Protein AF-A0A7W1QWI5-F1 (afdb_monomer_lite)

pLDDT: mean 89.17, std 11.93, range [35.56, 98.31]

Secondary structure (DSSP, 8-state):
----------EEEEE-PPTT---SEEEEEE-SS-EEEEEEEEEEEHHHHHHHH-S--SSEEESEEEEEEEEEEE-SS-EEE-EEEEEEEEEEEETTEEEEEEEEEEEEEEETTEEEEEEEEESSSEEEEEEEEE-SSEEEEEEEEEE-TT--HHHHHHHGGGS-B-TTS-EEEEEEEE--

Sequence (180 aa):
MQPLALFRGVLDVTLHSVRGASEPRGAIRLSQSEITLRNFALSLPAVALQSASGDPAIVTLFGEIAIEAEALRWDGSSGDGVLHAQWPSARIAAAGVTALLGTLTMTLVPRDARLAGTIANTGGDVRIAGNVAFTAESIELDATITPLASTPLPIARTLVLLGPIDSSGAVRLRWRHPQR

Structure (mmCIF, N/CA/C/O backbone):
data_AF-A0A7W1QWI5-F1
#
_entry.id   AF-A0A7W1QWI5-F1
#
loop_
_atom_site.group_PDB
_atom_site.id
_atom_site.type_symbol
_atom_site.label_atom_id
_atom_site.label_alt_id
_atom_site.label_comp_id
_atom_site.label_asym_id
_atom_site.label_entity_id
_atom_site.label_seq_id
_atom_site.pdbx_PDB_ins_code
_atom_site.Cartn_x
_atom_site.Cartn_y
_atom_site.Cartn_z
_atom_site.occupancy
_atom_site.B_iso_or_equiv
_atom_site.auth_seq_id
_atom_site.auth_comp_id
_atom_site.auth_asym_id
_atom_site.auth_atom_id
_atom_site.pdbx_PDB_model_num
ATOM 1 N N . MET A 1 1 ? 11.948 -27.936 27.829 1.00 35.56 1 MET A N 1
ATOM 2 C CA . MET A 1 1 ? 11.480 -26.690 28.471 1.00 35.56 1 MET A CA 1
ATOM 3 C C . MET A 1 1 ? 10.772 -25.860 27.418 1.00 35.56 1 MET A C 1
ATOM 5 O O . MET A 1 1 ? 11.434 -25.372 26.517 1.00 35.56 1 MET A O 1
ATOM 9 N N . GLN A 1 2 ? 9.443 -25.789 27.479 1.00 42.16 2 GLN A N 1
ATOM 10 C CA . GLN A 1 2 ? 8.623 -24.945 26.606 1.00 42.16 2 GLN A CA 1
ATOM 11 C C . GLN A 1 2 ? 8.429 -23.579 27.275 1.00 42.16 2 GLN A C 1
ATOM 13 O O . GLN A 1 2 ? 7.906 -23.551 28.390 1.00 42.16 2 GLN A O 1
ATOM 18 N N . PRO A 1 3 ? 8.796 -22.460 26.636 1.00 40.84 3 PRO A N 1
ATOM 19 C CA . PRO A 1 3 ? 8.308 -21.154 27.037 1.00 40.84 3 PRO A CA 1
ATOM 20 C C . PRO A 1 3 ? 7.244 -20.642 26.049 1.00 40.84 3 PRO A C 1
ATOM 22 O O . PRO A 1 3 ? 7.393 -20.798 24.843 1.00 40.84 3 PRO A O 1
ATOM 25 N N . LEU A 1 4 ? 6.221 -19.976 26.607 1.00 43.81 4 LEU A N 1
ATOM 26 C CA . LEU A 1 4 ? 5.233 -19.080 25.968 1.00 43.81 4 LEU A CA 1
ATOM 27 C C . LEU A 1 4 ? 3.869 -19.672 25.561 1.00 43.81 4 LEU A C 1
ATOM 29 O O . LEU A 1 4 ? 3.399 -19.526 24.441 1.00 43.81 4 LEU A O 1
ATOM 33 N N . ALA A 1 5 ? 3.145 -20.191 26.557 1.00 45.22 5 ALA A N 1
ATOM 34 C CA . ALA A 1 5 ? 1.676 -20.241 26.571 1.00 45.22 5 ALA A CA 1
ATOM 35 C C . ALA A 1 5 ? 1.049 -18.939 27.139 1.00 45.22 5 ALA A C 1
ATOM 37 O O . ALA A 1 5 ? 0.026 -18.974 27.820 1.00 45.22 5 ALA A O 1
ATOM 38 N N . LEU A 1 6 ? 1.677 -17.782 26.906 1.00 46.41 6 LEU A N 1
ATOM 39 C CA . LEU A 1 6 ? 1.292 -16.494 27.491 1.00 46.41 6 LEU A CA 1
ATOM 40 C C . LEU A 1 6 ? 1.071 -15.476 26.372 1.00 46.41 6 LEU A C 1
ATOM 42 O O . LEU A 1 6 ? 1.999 -14.771 26.019 1.00 46.41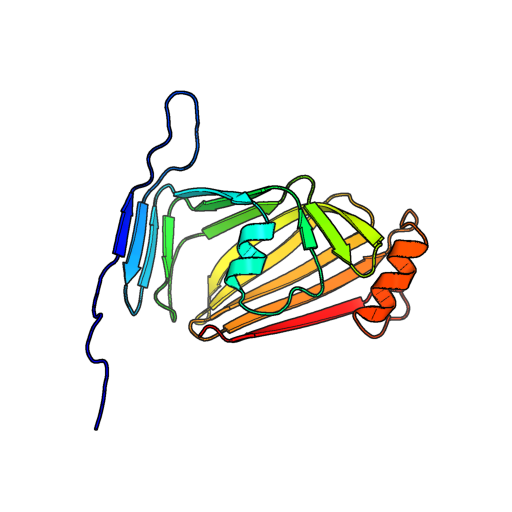 6 LEU A O 1
ATOM 46 N N . PHE A 1 7 ? -0.125 -15.503 25.775 1.00 49.72 7 PHE A N 1
ATOM 47 C CA . PHE A 1 7 ? -0.900 -14.383 25.202 1.00 49.72 7 PHE A CA 1
ATOM 48 C C . PHE A 1 7 ? -2.010 -14.958 24.300 1.00 49.72 7 PH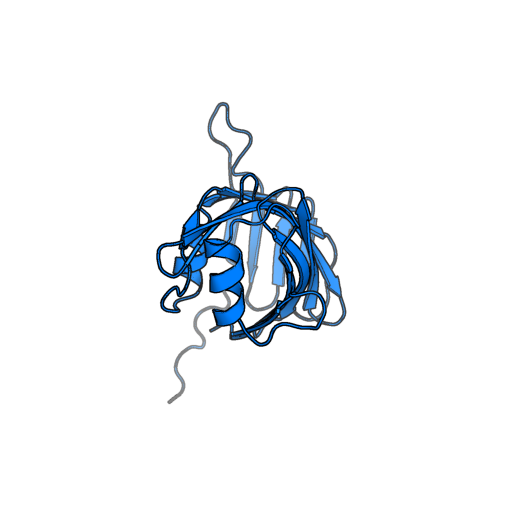E A C 1
ATOM 50 O O . PHE A 1 7 ? -2.020 -14.773 23.088 1.00 49.72 7 PHE A O 1
ATOM 57 N N . ARG A 1 8 ? -3.002 -15.638 24.900 1.00 63.56 8 ARG A N 1
ATOM 58 C CA . ARG A 1 8 ? -4.345 -15.802 24.294 1.00 63.56 8 ARG A CA 1
ATOM 59 C C . ARG A 1 8 ? -5.151 -14.503 24.454 1.00 63.56 8 ARG A C 1
ATOM 61 O O . ARG A 1 8 ? -6.274 -14.513 24.944 1.00 63.56 8 ARG A O 1
ATOM 68 N N . GLY A 1 9 ? -4.507 -13.372 24.182 1.00 70.81 9 GLY A N 1
ATOM 69 C CA . GLY A 1 9 ? -5.072 -12.047 24.391 1.00 70.81 9 GLY A CA 1
ATOM 70 C C . GLY A 1 9 ? -5.946 -11.643 23.214 1.00 70.81 9 GLY A C 1
ATOM 71 O O . GLY A 1 9 ? -5.645 -11.971 22.068 1.00 70.81 9 GLY A O 1
ATOM 72 N N . VAL A 1 10 ? -7.020 -10.923 23.514 1.00 84.00 10 VAL A N 1
ATOM 73 C CA . VAL A 1 10 ? -7.723 -10.104 22.530 1.00 84.00 10 VAL A CA 1
ATOM 74 C C . VAL A 1 10 ? -7.260 -8.672 22.759 1.00 84.00 10 VAL A C 1
ATOM 76 O O . VAL A 1 10 ? -7.342 -8.174 23.882 1.00 84.00 10 VAL A O 1
ATOM 79 N N . LEU A 1 11 ? -6.744 -8.031 21.716 1.00 89.06 11 LEU A N 1
ATOM 80 C CA . LEU A 1 11 ? -6.473 -6.604 21.698 1.00 89.06 11 LEU A CA 1
ATOM 81 C C . LEU A 1 11 ? -7.662 -5.907 21.038 1.00 89.06 11 LEU A C 1
ATOM 83 O O . LEU A 1 11 ? -7.841 -6.002 19.826 1.00 89.06 11 LEU A O 1
ATOM 87 N N . ASP A 1 12 ? -8.445 -5.201 21.844 1.00 92.38 12 ASP A N 1
ATOM 88 C CA . ASP A 1 12 ? -9.522 -4.333 21.379 1.00 92.38 12 ASP A CA 1
ATOM 89 C C . ASP A 1 12 ? -9.055 -2.873 21.452 1.00 92.38 12 ASP A C 1
ATOM 91 O O . ASP A 1 12 ? -8.764 -2.351 22.529 1.00 92.38 12 ASP A O 1
ATOM 95 N N . VAL A 1 13 ? -8.980 -2.203 20.302 1.00 92.81 13 VAL A N 1
ATOM 96 C CA . VAL A 1 13 ? -8.614 -0.786 20.181 1.00 92.81 13 VAL A CA 1
ATOM 97 C C . VAL A 1 13 ? -9.773 -0.037 19.550 1.00 92.81 13 VAL A C 1
ATOM 99 O O . VAL A 1 13 ? -10.240 -0.392 18.472 1.00 92.81 13 VAL A O 1
ATOM 102 N N . THR A 1 14 ? -10.220 1.034 20.200 1.00 93.56 14 THR A N 1
ATOM 103 C CA . THR A 1 14 ? -11.159 1.987 19.598 1.00 93.56 14 THR A CA 1
ATOM 104 C C . THR A 1 14 ? -10.430 3.293 19.333 1.00 93.56 14 THR A C 1
ATOM 106 O O . THR A 1 14 ? -9.800 3.859 20.225 1.00 93.56 14 THR A O 1
ATOM 109 N N . LEU A 1 15 ? -10.496 3.750 18.089 1.00 92.06 15 LEU A N 1
ATOM 110 C CA . LEU A 1 15 ? -9.898 4.986 17.621 1.00 92.06 15 LEU A CA 1
ATOM 111 C C . LEU A 1 15 ? -10.976 6.065 17.587 1.00 92.06 15 LEU A C 1
ATOM 113 O O . LEU A 1 15 ? -12.041 5.893 16.986 1.00 92.06 15 LEU A O 1
ATOM 117 N N . HIS A 1 16 ? -10.677 7.189 18.224 1.00 90.25 16 HIS A N 1
ATOM 118 C CA . HIS A 1 16 ? -11.529 8.367 18.230 1.00 90.25 16 HIS A CA 1
ATOM 119 C C . HIS A 1 16 ? -10.790 9.513 17.561 1.00 90.25 16 HIS A C 1
ATOM 121 O O . HIS A 1 16 ? -9.626 9.772 17.880 1.00 90.25 16 HIS A O 1
ATOM 127 N N . SER A 1 17 ? -11.477 10.215 16.664 1.00 88.19 17 SER A N 1
ATOM 128 C CA . SER A 1 17 ? -10.897 11.390 16.043 1.00 88.19 17 SER A CA 1
ATOM 129 C C . SER A 1 17 ? -10.860 12.542 17.042 1.00 88.19 17 SER A C 1
ATOM 131 O O . SER A 1 17 ? -11.726 12.696 17.911 1.00 88.19 17 SER A O 1
ATOM 133 N N . VAL A 1 18 ? -9.825 13.368 16.930 1.00 87.00 18 VAL A N 1
ATOM 134 C CA . VAL A 1 18 ? -9.754 14.625 17.674 1.00 87.00 18 VAL A CA 1
ATOM 135 C C . VAL A 1 18 ? -10.686 15.658 17.041 1.00 87.00 18 VAL A C 1
ATOM 137 O O . VAL A 1 18 ? -11.057 15.558 15.870 1.00 87.00 18 VAL A O 1
ATOM 140 N N . ARG A 1 19 ? -11.093 16.671 17.813 1.00 81.44 19 ARG A N 1
ATOM 141 C CA . ARG A 1 19 ? -12.058 17.682 17.359 1.00 81.44 19 ARG A CA 1
ATOM 142 C C . ARG A 1 19 ? -11.601 18.338 16.049 1.00 81.44 19 ARG A C 1
ATOM 144 O O . ARG A 1 19 ? -10.542 18.952 16.007 1.00 81.44 19 ARG A O 1
ATOM 151 N N . GLY A 1 20 ? -12.437 18.244 15.014 1.00 79.50 20 GLY A N 1
ATOM 152 C CA . GLY A 1 20 ? -12.165 18.808 13.687 1.00 79.50 20 GLY A CA 1
ATOM 153 C C . GLY A 1 20 ? -11.462 17.858 12.711 1.00 79.50 20 GLY A C 1
ATOM 154 O O . GLY A 1 20 ? -11.319 18.217 11.548 1.00 79.50 20 GLY A O 1
ATOM 155 N N . ALA A 1 21 ? -11.075 16.654 13.145 1.00 84.50 21 ALA A N 1
ATOM 156 C CA . ALA A 1 21 ? -10.534 15.611 12.281 1.00 84.50 21 ALA A CA 1
ATOM 157 C C . ALA A 1 21 ? -11.569 14.502 12.024 1.00 84.50 21 ALA A C 1
ATOM 159 O O . ALA A 1 21 ? -12.367 14.153 12.899 1.00 84.50 21 ALA A O 1
ATOM 160 N N . SER A 1 22 ? -11.537 13.925 10.822 1.00 83.62 22 SER A N 1
ATOM 161 C CA . SER A 1 22 ? -12.297 12.720 10.453 1.00 83.62 22 SER A CA 1
ATOM 162 C C . SER A 1 22 ? -11.550 11.422 10.781 1.00 83.62 22 SER A C 1
ATOM 164 O O . SER A 1 22 ? -12.147 10.346 10.749 1.00 83.62 22 SER A O 1
ATOM 166 N N . GLU A 1 23 ? -10.259 11.511 11.100 1.00 88.38 23 GLU A N 1
ATOM 167 C CA . GLU A 1 23 ? -9.355 10.389 11.358 1.00 88.38 23 GLU A CA 1
ATOM 168 C C . GLU A 1 23 ? -8.424 10.682 12.548 1.00 88.38 23 GLU A C 1
ATOM 170 O O . GLU A 1 23 ? -8.178 11.853 12.856 1.00 88.38 23 GLU A O 1
ATOM 175 N N . PRO A 1 24 ? -7.895 9.640 13.215 1.00 93.00 24 PRO A N 1
ATOM 176 C CA . PRO A 1 24 ? -8.248 8.226 13.042 1.00 93.00 24 PRO A CA 1
ATOM 177 C C . PRO A 1 24 ? -9.635 7.905 13.626 1.00 93.00 24 PRO A C 1
ATOM 179 O O . PRO A 1 24 ? -10.086 8.568 14.558 1.00 93.00 24 PRO A O 1
ATOM 182 N N . ARG A 1 25 ? -10.324 6.892 13.093 1.00 95.69 25 ARG A N 1
ATOM 183 C CA . ARG A 1 25 ? -11.632 6.437 13.605 1.00 95.69 25 ARG A CA 1
ATOM 184 C C . ARG A 1 25 ? -11.814 4.925 13.478 1.00 95.69 25 ARG A C 1
ATOM 186 O O . ARG A 1 25 ? -11.155 4.281 12.665 1.00 95.69 25 ARG A O 1
ATOM 193 N N . GLY A 1 26 ? -12.742 4.385 14.265 1.00 95.62 26 GLY A N 1
ATOM 194 C CA . GLY A 1 26 ? -13.229 3.009 14.145 1.00 95.62 26 GLY A CA 1
ATOM 195 C C . GLY A 1 26 ? -12.754 2.084 15.255 1.00 95.62 26 GLY A C 1
ATOM 196 O O . GLY A 1 26 ? -12.200 2.523 16.259 1.00 95.62 26 GLY A O 1
ATOM 197 N N . ALA A 1 27 ? -12.995 0.789 15.083 1.00 95.25 27 ALA A N 1
ATOM 198 C CA . ALA A 1 27 ? -12.597 -0.241 16.033 1.00 95.25 27 ALA A CA 1
ATOM 199 C C . ALA A 1 27 ? -11.753 -1.317 15.350 1.00 95.25 27 ALA A C 1
ATOM 201 O O . ALA A 1 27 ? -12.091 -1.788 14.263 1.00 95.25 27 ALA A O 1
ATOM 202 N N . ILE A 1 28 ? -10.685 -1.721 16.032 1.00 95.19 28 ILE A N 1
ATOM 203 C CA . ILE A 1 28 ? -9.820 -2.839 15.679 1.00 95.19 28 ILE A CA 1
ATOM 204 C C . ILE A 1 28 ? -9.950 -3.879 16.787 1.00 95.19 28 ILE A C 1
ATOM 206 O O . ILE A 1 28 ? -9.794 -3.556 17.963 1.00 95.19 28 ILE A O 1
ATOM 210 N N . ARG A 1 29 ? -10.180 -5.132 16.409 1.00 94.50 29 ARG A N 1
ATOM 211 C CA . ARG A 1 29 ? -10.051 -6.282 17.299 1.00 94.50 29 ARG A CA 1
ATOM 212 C C . ARG A 1 29 ? -9.060 -7.259 16.698 1.00 94.50 29 ARG A C 1
ATOM 214 O O . ARG A 1 29 ? -9.302 -7.782 15.613 1.00 94.50 29 ARG A O 1
ATOM 221 N N . LEU A 1 30 ? -7.961 -7.500 17.402 1.00 90.38 30 LEU A N 1
ATOM 222 C CA . LEU A 1 30 ? -6.963 -8.502 17.043 1.00 90.38 30 LEU A CA 1
ATOM 223 C C . LEU A 1 30 ? -7.009 -9.626 18.072 1.00 90.38 30 LEU A C 1
ATOM 225 O O . LEU A 1 30 ? -6.944 -9.392 19.277 1.00 90.38 30 LEU A O 1
ATOM 229 N N . SER A 1 31 ? -7.110 -10.855 17.597 1.00 88.56 31 SER A N 1
ATOM 230 C CA . SER A 1 31 ? -6.951 -12.061 18.404 1.00 88.56 31 SER A CA 1
ATOM 231 C C . SER A 1 31 ? -5.917 -12.976 17.753 1.00 88.56 31 SER A C 1
ATOM 233 O O . SER A 1 31 ? -5.403 -12.669 16.681 1.00 88.56 31 SER A O 1
ATOM 235 N N . GLN A 1 32 ? -5.619 -14.117 18.377 1.00 83.06 32 GLN A N 1
ATOM 236 C CA . GLN A 1 32 ? -4.674 -15.090 17.812 1.00 83.06 32 GLN A CA 1
ATOM 237 C C . GLN A 1 32 ? -5.083 -15.619 16.431 1.00 83.06 32 GLN A C 1
ATOM 239 O O . GLN A 1 32 ? -4.228 -16.083 15.687 1.00 83.06 32 GLN A O 1
ATOM 244 N N . SER A 1 33 ? -6.377 -15.595 16.114 1.00 85.06 33 SER A N 1
ATOM 245 C CA . SER A 1 33 ? -6.917 -16.241 14.920 1.00 85.06 33 SER A CA 1
ATOM 246 C C . SER A 1 33 ? -7.896 -15.369 14.154 1.00 85.06 33 SER A C 1
ATOM 248 O O . SER A 1 33 ? -8.528 -15.876 13.249 1.00 85.06 33 SER A O 1
ATOM 250 N N . GLU A 1 34 ? -8.117 -14.114 14.539 1.00 91.00 34 GLU A N 1
ATOM 251 C CA . GLU A 1 34 ? -9.092 -13.256 13.863 1.00 91.00 34 GLU A CA 1
ATOM 252 C C . GLU A 1 34 ? -8.696 -11.789 13.972 1.00 91.00 34 GLU A C 1
ATOM 254 O O . GLU A 1 34 ? -8.362 -11.297 15.056 1.00 91.00 34 GLU A O 1
ATOM 259 N N . ILE A 1 35 ? -8.794 -11.104 12.837 1.00 92.75 35 ILE A N 1
ATOM 260 C CA . ILE A 1 35 ? -8.708 -9.660 12.689 1.00 92.75 35 ILE A CA 1
ATOM 261 C C . ILE A 1 35 ? -10.106 -9.163 12.340 1.00 92.75 35 ILE A C 1
ATOM 263 O O . ILE A 1 35 ? -10.708 -9.615 11.366 1.00 92.75 35 ILE A O 1
ATOM 267 N N . THR A 1 36 ? -10.618 -8.214 13.120 1.00 96.50 36 THR A N 1
ATOM 268 C CA . THR A 1 36 ? -11.859 -7.506 12.804 1.00 96.50 36 THR A CA 1
ATOM 269 C C . THR A 1 36 ? -11.631 -6.001 12.776 1.00 96.50 36 THR A C 1
ATOM 271 O O . THR A 1 36 ? -11.100 -5.436 13.731 1.00 96.50 36 THR A O 1
ATOM 274 N N . LEU A 1 37 ? -12.092 -5.348 11.711 1.00 97.44 37 LEU A N 1
ATOM 275 C CA . LEU A 1 37 ? -12.142 -3.896 11.563 1.00 97.44 37 LEU A CA 1
ATOM 276 C C . LEU A 1 37 ? -13.597 -3.458 11.406 1.00 97.44 37 LEU A C 1
ATOM 278 O O . LEU A 1 37 ? -14.368 -4.098 10.691 1.00 97.44 37 LEU A O 1
ATOM 282 N N . ARG A 1 38 ? -13.977 -2.364 12.068 1.00 97.44 38 ARG A N 1
ATOM 283 C CA . ARG A 1 38 ? -15.309 -1.755 11.939 1.00 97.44 38 ARG A CA 1
ATOM 284 C C . ARG A 1 38 ? -15.209 -0.242 11.864 1.00 97.44 38 ARG A C 1
ATOM 286 O O . ARG A 1 38 ? -14.630 0.368 12.763 1.00 97.44 38 ARG A O 1
ATOM 293 N N . ASN A 1 39 ? -15.818 0.345 10.835 1.00 96.69 39 ASN A N 1
ATOM 294 C CA . ASN A 1 39 ? -15.796 1.778 10.532 1.00 96.69 39 ASN A CA 1
ATOM 295 C C . ASN A 1 39 ? -14.387 2.372 10.667 1.00 96.69 39 ASN A C 1
ATOM 297 O O . ASN A 1 39 ? -14.201 3.449 11.237 1.00 96.69 39 ASN A O 1
ATOM 301 N N . PHE A 1 40 ? -13.398 1.605 10.218 1.00 96.88 40 PHE A N 1
ATOM 302 C CA . PHE A 1 40 ? -11.988 1.874 10.403 1.00 96.88 40 PHE A CA 1
ATOM 303 C C . PHE A 1 40 ? -11.498 2.837 9.330 1.00 96.88 40 PHE A C 1
ATOM 305 O O . PHE A 1 40 ? -11.716 2.601 8.144 1.00 96.88 40 PHE A O 1
ATOM 312 N N . ALA A 1 41 ? -10.823 3.899 9.755 1.00 97.00 41 ALA A N 1
ATOM 313 C CA . ALA A 1 41 ? -10.055 4.761 8.873 1.00 97.00 41 ALA A CA 1
ATOM 314 C C . ALA A 1 41 ? -8.848 5.325 9.618 1.00 97.00 41 ALA A C 1
ATOM 316 O O . ALA A 1 41 ? -8.974 5.850 10.733 1.00 97.00 41 ALA A O 1
ATOM 317 N N . LEU A 1 42 ? -7.682 5.191 9.002 1.00 95.19 42 LEU A N 1
ATOM 318 C CA . LEU A 1 42 ? -6.403 5.561 9.582 1.00 95.19 42 LEU A CA 1
ATOM 319 C C . LEU A 1 42 ? -5.448 6.020 8.480 1.00 95.19 42 LEU A C 1
ATOM 321 O O . LEU A 1 42 ? -5.200 5.282 7.530 1.00 95.19 42 LEU A O 1
ATOM 325 N N . SER A 1 43 ? -4.856 7.194 8.671 1.00 95.69 43 SER A N 1
ATOM 326 C CA . SER A 1 43 ? -3.738 7.681 7.866 1.00 95.69 43 SER A CA 1
ATOM 327 C C . SER A 1 43 ? -2.426 7.520 8.629 1.00 95.69 43 SER A C 1
ATOM 329 O O . SER A 1 43 ? -2.346 7.852 9.814 1.00 95.69 43 SER A O 1
ATOM 331 N N . LEU A 1 44 ? -1.414 6.973 7.957 1.00 94.31 44 LEU A N 1
ATOM 332 C CA . LEU A 1 44 ? -0.092 6.716 8.525 1.00 94.31 44 LEU A CA 1
ATOM 333 C C . LEU A 1 44 ? 1.013 7.227 7.599 1.00 94.31 44 LEU A C 1
ATOM 335 O O . LEU A 1 44 ? 0.929 7.000 6.386 1.00 94.31 44 LEU A O 1
ATOM 339 N N . PRO A 1 45 ? 2.122 7.753 8.147 1.00 94.56 45 PRO A N 1
ATOM 340 C CA . PRO A 1 45 ? 3.298 8.043 7.345 1.00 94.56 45 PRO A CA 1
ATOM 341 C C . PRO A 1 45 ? 3.795 6.766 6.667 1.00 94.56 45 PRO A C 1
ATOM 343 O O . PRO A 1 45 ? 4.011 5.750 7.328 1.00 94.56 45 PRO A O 1
ATOM 346 N N . ALA A 1 46 ? 4.044 6.806 5.360 1.00 92.75 46 ALA A N 1
ATOM 347 C CA . ALA A 1 46 ? 4.487 5.636 4.599 1.00 92.75 46 ALA A CA 1
ATOM 348 C C . ALA A 1 46 ? 5.808 5.054 5.140 1.00 92.75 46 ALA A C 1
ATOM 350 O O . ALA A 1 46 ? 6.026 3.843 5.119 1.00 92.75 46 ALA A O 1
ATOM 351 N N . VAL A 1 47 ? 6.664 5.913 5.701 1.00 90.38 47 VAL A N 1
ATOM 352 C CA . VAL A 1 47 ? 7.901 5.515 6.386 1.00 90.38 47 VAL A CA 1
ATOM 353 C C . VAL A 1 47 ? 7.644 4.617 7.605 1.00 90.38 47 VAL A C 1
ATOM 355 O O . VAL A 1 47 ? 8.466 3.759 7.915 1.00 90.38 47 VAL A O 1
ATOM 358 N N . ALA A 1 48 ? 6.487 4.735 8.267 1.00 87.62 48 ALA A N 1
ATOM 359 C CA . ALA A 1 48 ? 6.135 3.886 9.404 1.00 87.62 48 ALA A CA 1
ATOM 360 C C . ALA A 1 48 ? 5.958 2.413 8.992 1.00 87.62 48 ALA A C 1
ATOM 362 O O . ALA A 1 48 ? 6.324 1.521 9.757 1.00 87.62 48 ALA A O 1
ATOM 363 N N . LEU A 1 49 ? 5.479 2.147 7.767 1.00 81.81 49 LEU A N 1
ATOM 364 C CA . LEU A 1 49 ? 5.390 0.780 7.237 1.00 81.81 49 LEU A CA 1
ATOM 365 C C . LEU A 1 49 ? 6.768 0.161 6.996 1.00 81.81 49 LEU A C 1
ATOM 367 O O . LEU A 1 49 ? 6.934 -1.045 7.153 1.00 81.81 49 LEU A O 1
ATOM 371 N N . GLN A 1 50 ? 7.768 0.977 6.650 1.00 79.00 50 GLN A N 1
ATOM 372 C CA . GLN A 1 50 ? 9.137 0.489 6.484 1.00 79.00 50 GLN A CA 1
ATOM 373 C C . GLN A 1 50 ? 9.704 0.011 7.815 1.00 79.00 50 GLN A C 1
ATOM 375 O O . GLN A 1 50 ? 10.210 -1.104 7.902 1.00 79.00 50 GLN A O 1
ATOM 380 N N . SER A 1 51 ? 9.542 0.817 8.865 1.00 74.88 51 SER A N 1
ATOM 381 C CA . SER A 1 51 ? 9.972 0.460 10.218 1.00 74.88 51 SER A CA 1
ATOM 382 C C . SER A 1 51 ? 9.284 -0.807 10.729 1.00 74.88 51 SER A C 1
ATOM 384 O O . SER A 1 51 ? 9.908 -1.597 11.431 1.00 74.88 51 SER A O 1
ATOM 386 N N . ALA A 1 52 ? 8.020 -1.027 10.352 1.00 73.38 52 ALA A N 1
ATOM 387 C CA . ALA A 1 52 ? 7.272 -2.224 10.731 1.00 73.38 52 ALA A CA 1
ATOM 388 C C . ALA A 1 52 ? 7.782 -3.510 10.053 1.00 73.38 52 ALA A C 1
ATOM 390 O O . ALA A 1 52 ? 7.575 -4.592 10.595 1.00 73.38 52 ALA A O 1
ATOM 391 N N . SER A 1 53 ? 8.456 -3.413 8.898 1.00 70.62 53 SER A N 1
ATOM 392 C CA . SER A 1 53 ? 8.999 -4.590 8.199 1.00 70.62 53 SER A CA 1
ATOM 393 C C . SER A 1 53 ? 10.227 -5.194 8.889 1.00 70.62 53 SER A C 1
ATOM 395 O O . SER A 1 53 ? 10.483 -6.381 8.752 1.00 70.62 53 SER A O 1
ATOM 397 N N . GLY A 1 54 ? 10.980 -4.410 9.668 1.00 66.50 54 GLY A N 1
ATOM 398 C CA . GLY A 1 54 ? 12.185 -4.888 10.357 1.00 66.50 54 GLY A CA 1
ATOM 399 C C . GLY A 1 54 ? 13.392 -5.169 9.448 1.00 66.50 54 GLY A C 1
ATOM 400 O O . GLY A 1 54 ? 14.471 -5.458 9.967 1.00 66.50 54 GLY A O 1
ATOM 401 N N . ASP A 1 55 ? 13.247 -5.035 8.128 1.00 67.25 55 ASP A N 1
ATOM 402 C CA . ASP A 1 55 ? 14.329 -5.173 7.153 1.00 67.25 55 ASP A CA 1
ATOM 403 C C . ASP A 1 55 ? 15.025 -3.822 6.886 1.00 67.25 55 ASP A C 1
ATOM 405 O O . ASP A 1 55 ? 14.377 -2.769 6.887 1.00 67.25 55 ASP A O 1
ATOM 409 N N . PRO A 1 56 ? 16.348 -3.807 6.616 1.00 63.94 56 PRO A N 1
ATOM 410 C CA . PRO A 1 56 ? 17.035 -2.598 6.179 1.00 63.94 56 PRO A CA 1
ATOM 411 C C . PRO A 1 56 ? 16.421 -2.103 4.864 1.00 63.94 56 PRO A C 1
ATOM 413 O O . PRO A 1 56 ? 16.461 -2.777 3.833 1.00 63.94 56 PRO A O 1
ATOM 416 N N . ALA A 1 57 ? 15.830 -0.911 4.911 1.00 66.19 57 ALA A N 1
ATOM 417 C CA . ALA A 1 57 ? 15.031 -0.389 3.816 1.00 66.19 57 ALA A CA 1
ATOM 418 C C . ALA A 1 57 ? 15.915 -0.041 2.599 1.00 66.19 57 ALA A C 1
ATOM 420 O O . ALA A 1 57 ? 16.697 0.907 2.626 1.00 66.19 57 ALA A O 1
ATOM 421 N N . ILE A 1 58 ? 15.771 -0.810 1.512 1.00 75.50 58 ILE A N 1
ATOM 422 C CA . ILE A 1 58 ? 16.445 -0.572 0.214 1.00 75.50 58 ILE A CA 1
ATOM 423 C C . ILE A 1 58 ? 15.895 0.690 -0.475 1.00 75.50 58 ILE A C 1
ATOM 425 O O . ILE A 1 58 ? 16.554 1.321 -1.303 1.00 75.50 58 ILE A O 1
ATOM 429 N N . VAL A 1 59 ? 14.671 1.065 -0.114 1.00 83.94 59 VAL A N 1
ATOM 430 C CA . VAL A 1 59 ? 13.964 2.250 -0.596 1.00 83.94 59 VAL A CA 1
ATOM 431 C C . VAL A 1 59 ? 13.507 3.074 0.601 1.00 83.94 59 VAL A C 1
ATOM 433 O O . VAL A 1 59 ? 13.367 2.530 1.688 1.00 83.94 59 VAL A O 1
ATOM 436 N N . THR A 1 60 ? 13.218 4.358 0.423 1.00 89.56 60 THR A N 1
ATOM 437 C CA . THR A 1 60 ? 12.524 5.199 1.412 1.00 89.56 60 THR A CA 1
ATOM 438 C C . THR A 1 60 ? 11.140 5.553 0.880 1.00 89.56 60 THR A C 1
ATOM 440 O O . THR A 1 60 ? 11.036 6.052 -0.240 1.00 89.56 60 THR A O 1
ATOM 443 N N . LEU A 1 61 ? 10.083 5.293 1.657 1.00 92.12 61 LEU A N 1
ATOM 444 C CA . LEU A 1 61 ? 8.705 5.662 1.313 1.00 92.12 61 LEU A CA 1
ATOM 445 C C . LEU A 1 61 ? 8.374 7.046 1.896 1.00 92.12 61 LEU A C 1
ATOM 447 O O . LEU A 1 61 ? 8.653 7.307 3.064 1.00 92.12 61 LEU A O 1
ATOM 451 N N . PHE A 1 62 ? 7.732 7.915 1.111 1.00 94.44 62 PHE A N 1
ATOM 452 C CA . PHE A 1 62 ? 7.326 9.260 1.542 1.00 94.44 62 PHE A CA 1
ATOM 453 C C . PHE A 1 62 ? 5.834 9.539 1.343 1.00 94.44 62 PHE A C 1
ATOM 455 O O . PHE A 1 62 ? 5.231 9.127 0.356 1.00 94.44 62 PHE A O 1
ATOM 462 N N . GLY A 1 63 ? 5.266 10.373 2.211 1.00 94.81 63 GLY A N 1
ATOM 463 C CA . GLY A 1 63 ? 3.850 10.744 2.181 1.00 94.81 63 GLY A CA 1
ATOM 464 C C . GLY A 1 63 ? 3.029 9.915 3.161 1.00 94.81 63 GLY A C 1
ATOM 465 O O . GLY A 1 63 ? 3.593 9.248 4.024 1.00 94.81 63 GLY A O 1
ATOM 466 N N . GLU A 1 64 ? 1.711 9.968 3.010 1.00 96.50 64 GLU A N 1
ATOM 467 C CA . GLU A 1 64 ? 0.748 9.356 3.926 1.00 96.50 64 GLU A CA 1
ATOM 468 C C . GLU A 1 64 ? -0.052 8.275 3.202 1.00 96.50 64 GLU A C 1
ATOM 470 O O . GLU A 1 64 ? -0.456 8.461 2.054 1.00 96.50 64 GLU A O 1
ATOM 475 N N . ILE A 1 65 ? -0.286 7.154 3.876 1.00 96.56 65 ILE A N 1
ATOM 476 C CA . ILE A 1 65 ? -1.113 6.052 3.396 1.00 96.56 65 ILE A CA 1
ATOM 477 C C . ILE A 1 65 ? -2.398 6.065 4.211 1.00 96.56 65 ILE A C 1
ATOM 479 O O . ILE A 1 65 ? -2.362 5.840 5.419 1.00 96.56 65 ILE A O 1
ATOM 483 N N . ALA A 1 66 ? -3.515 6.313 3.538 1.00 97.12 66 ALA A N 1
ATOM 484 C CA . ALA A 1 66 ? -4.850 6.179 4.094 1.00 97.12 66 ALA A CA 1
ATOM 485 C C . ALA A 1 66 ? -5.313 4.728 3.948 1.00 97.12 66 ALA A C 1
ATOM 487 O O . ALA A 1 66 ? -5.201 4.140 2.871 1.00 97.12 66 ALA A O 1
ATOM 488 N N . ILE A 1 67 ? -5.825 4.148 5.026 1.00 96.81 67 ILE A N 1
ATOM 489 C CA . ILE A 1 67 ? -6.351 2.785 5.080 1.00 96.81 67 ILE A CA 1
ATOM 490 C C . ILE A 1 67 ? -7.767 2.862 5.632 1.00 96.81 67 ILE A C 1
ATOM 492 O O . ILE A 1 67 ? -7.972 3.425 6.704 1.00 96.81 67 ILE A O 1
ATOM 496 N N . GLU A 1 68 ? -8.727 2.266 4.932 1.00 97.75 68 GLU A N 1
ATOM 497 C CA . GLU A 1 68 ? -10.139 2.294 5.300 1.00 97.75 68 GLU A CA 1
ATOM 498 C C . GLU A 1 68 ? -10.798 0.916 5.162 1.00 97.75 68 GLU A C 1
ATOM 500 O O . GLU A 1 68 ? -10.534 0.169 4.219 1.00 97.75 68 GLU A O 1
ATOM 505 N N . ALA A 1 69 ? -11.690 0.590 6.095 1.00 97.94 69 ALA A N 1
ATOM 506 C CA . ALA A 1 69 ? -12.570 -0.574 6.030 1.00 97.94 69 ALA A CA 1
ATOM 507 C C . ALA A 1 69 ? -13.886 -0.287 6.766 1.00 97.94 69 ALA A C 1
ATOM 509 O O . ALA A 1 69 ? -13.884 0.022 7.959 1.00 97.94 69 ALA A O 1
ATOM 510 N N . GLU A 1 70 ? -15.023 -0.432 6.083 1.00 97.38 70 GLU A N 1
ATOM 511 C CA . GLU A 1 70 ? -16.345 -0.312 6.715 1.00 97.38 70 GLU A CA 1
ATOM 512 C C . GLU A 1 70 ? -16.596 -1.485 7.672 1.00 97.38 70 GLU A C 1
ATOM 514 O O . GLU A 1 70 ? -16.863 -1.304 8.860 1.00 97.38 70 GLU A O 1
ATOM 519 N N . ALA A 1 71 ? -16.423 -2.699 7.163 1.00 97.00 71 ALA A N 1
ATOM 520 C CA . ALA A 1 71 ? -16.384 -3.922 7.936 1.00 97.00 71 ALA A CA 1
ATOM 521 C C . ALA A 1 71 ? -15.391 -4.869 7.265 1.00 97.00 71 ALA A C 1
ATOM 523 O O . ALA A 1 71 ? -15.434 -5.058 6.050 1.00 97.00 71 ALA A O 1
ATOM 524 N N . LEU A 1 72 ? -14.489 -5.442 8.055 1.00 97.81 72 LEU A N 1
ATOM 525 C CA . LEU A 1 72 ? -13.607 -6.522 7.633 1.00 97.81 72 LEU A CA 1
ATOM 526 C C . LEU A 1 72 ? -13.529 -7.530 8.767 1.00 97.81 72 LEU A C 1
ATOM 528 O O . LEU A 1 72 ? -13.262 -7.148 9.905 1.00 97.81 72 LEU A O 1
ATOM 532 N N . ARG A 1 73 ? -13.703 -8.807 8.449 1.00 96.88 73 ARG A N 1
ATOM 533 C CA . ARG A 1 73 ? -13.438 -9.917 9.358 1.00 96.88 73 ARG A CA 1
ATOM 534 C C . ARG A 1 73 ? -12.616 -10.956 8.620 1.00 96.88 73 ARG A C 1
ATOM 536 O O . ARG A 1 73 ? -13.001 -11.381 7.536 1.00 96.88 73 ARG A O 1
ATOM 543 N N . TRP A 1 74 ? -11.482 -11.351 9.181 1.00 95.44 74 TRP A N 1
ATOM 544 C CA . TRP A 1 74 ? -10.606 -12.341 8.563 1.00 95.44 74 TRP A CA 1
ATOM 545 C C . TRP A 1 74 ? -9.916 -13.192 9.621 1.00 95.44 74 TRP A C 1
ATOM 547 O O . TRP A 1 74 ? -9.271 -12.653 10.519 1.00 95.44 74 TRP A O 1
ATOM 557 N N . ASP A 1 75 ? -10.041 -14.513 9.497 1.00 91.88 75 ASP A N 1
ATOM 558 C CA . ASP A 1 75 ? -9.510 -15.484 10.463 1.00 91.88 75 ASP A CA 1
ATOM 559 C C . ASP A 1 75 ? -8.217 -16.193 10.009 1.00 91.88 75 ASP A C 1
ATOM 561 O O . ASP A 1 75 ? -7.773 -17.179 10.596 1.00 91.88 75 ASP A O 1
ATOM 565 N N . GLY A 1 76 ? -7.615 -15.713 8.918 1.00 87.88 76 GLY A N 1
ATOM 566 C CA . GLY A 1 76 ? -6.471 -16.360 8.272 1.00 87.88 76 GLY A CA 1
ATOM 567 C C . GLY A 1 76 ? -6.860 -17.425 7.242 1.00 87.88 76 GLY A C 1
ATOM 568 O O . GLY A 1 76 ? -6.064 -17.722 6.358 1.00 87.88 76 GLY A O 1
ATOM 569 N N . SER A 1 77 ? -8.087 -17.952 7.284 1.00 88.62 77 SER A N 1
ATOM 570 C CA . SER A 1 77 ? -8.597 -18.982 6.364 1.00 88.62 77 SER A CA 1
ATOM 571 C C . SER A 1 77 ? -9.820 -18.523 5.559 1.00 88.62 77 SER A C 1
ATOM 573 O O . SER A 1 77 ? -9.944 -18.802 4.364 1.00 88.62 77 SER A O 1
ATOM 575 N N . SER A 1 78 ? -10.697 -17.760 6.197 1.00 91.69 78 SER A N 1
ATOM 576 C CA . SER A 1 78 ? -11.968 -17.279 5.685 1.00 91.69 78 SER A CA 1
ATOM 577 C C . SER A 1 78 ? -12.223 -15.860 6.184 1.00 91.69 78 SER A C 1
ATOM 579 O O . SER A 1 78 ? -11.546 -15.359 7.087 1.00 91.69 78 SER A O 1
ATOM 581 N N . GLY A 1 79 ? -13.167 -15.170 5.557 1.00 94.44 79 GLY A N 1
ATOM 582 C CA . GLY A 1 79 ? -13.501 -13.817 5.954 1.00 94.44 79 GLY A CA 1
ATOM 583 C C . GLY A 1 79 ? -14.513 -13.161 5.038 1.00 94.44 79 GLY A C 1
ATOM 584 O O . GLY A 1 79 ? -14.929 -13.726 4.027 1.00 94.44 79 GLY A O 1
ATOM 585 N N . ASP A 1 80 ? -14.875 -11.948 5.411 1.00 96.94 80 ASP A N 1
ATOM 586 C CA . ASP A 1 80 ? -15.817 -11.095 4.712 1.00 96.94 80 ASP A CA 1
ATOM 587 C C . ASP A 1 80 ? -15.400 -9.625 4.849 1.00 96.94 80 ASP A C 1
ATOM 589 O O . ASP A 1 80 ? -14.642 -9.253 5.751 1.00 96.94 80 ASP A O 1
ATOM 593 N N . GLY A 1 81 ? -15.863 -8.797 3.913 1.00 97.25 81 GLY A N 1
ATOM 594 C CA . GLY A 1 81 ? -15.555 -7.371 3.877 1.00 97.25 81 GLY A CA 1
ATOM 595 C C . GLY A 1 81 ? -14.437 -6.979 2.914 1.00 97.25 81 GLY A C 1
ATOM 596 O O . GLY A 1 81 ? -13.943 -7.786 2.122 1.00 97.25 81 GLY A O 1
ATOM 597 N N . VAL A 1 82 ? -14.074 -5.697 2.959 1.00 97.62 82 VAL A N 1
ATOM 598 C CA . VAL A 1 82 ? -13.120 -5.079 2.030 1.00 97.62 82 VAL A CA 1
ATOM 599 C C . VAL A 1 82 ? -12.206 -4.126 2.791 1.00 97.62 82 VAL A C 1
ATOM 601 O O . VAL A 1 82 ? -12.665 -3.345 3.625 1.00 97.62 82 VAL A O 1
ATOM 604 N N . LEU A 1 83 ? -10.910 -4.184 2.486 1.00 97.81 83 LEU A N 1
ATOM 605 C CA . LEU A 1 83 ? -9.913 -3.226 2.949 1.00 97.81 83 LEU A CA 1
ATOM 606 C C . LEU A 1 83 ? -9.433 -2.397 1.760 1.00 97.81 83 LEU A C 1
ATOM 608 O O . LEU A 1 83 ? -8.911 -2.943 0.784 1.00 97.81 83 LEU A O 1
ATOM 612 N N . HIS A 1 84 ? -9.574 -1.082 1.853 1.00 98.06 84 HIS A N 1
ATOM 613 C CA . HIS A 1 84 ? -9.041 -0.142 0.880 1.00 98.06 84 HIS A CA 1
ATOM 614 C C . HIS A 1 84 ? -7.811 0.548 1.454 1.00 98.06 84 HIS A C 1
ATOM 616 O O . HIS A 1 84 ? -7.783 0.926 2.622 1.00 98.06 84 HIS A O 1
ATOM 622 N N . ALA A 1 85 ? -6.794 0.734 0.623 1.00 97.56 85 ALA A N 1
ATOM 623 C CA . ALA A 1 85 ? -5.668 1.588 0.949 1.00 97.56 85 ALA A CA 1
ATOM 624 C C . ALA A 1 85 ? -5.358 2.514 -0.224 1.00 97.56 85 ALA A C 1
ATOM 626 O O . ALA A 1 85 ? -5.400 2.112 -1.391 1.00 97.56 85 ALA A O 1
ATOM 627 N N . GLN A 1 86 ? -5.034 3.759 0.091 1.00 98.06 86 GLN A N 1
ATOM 628 C CA . GLN A 1 86 ? -4.641 4.770 -0.873 1.00 98.06 86 GLN A CA 1
ATOM 629 C C . GLN A 1 86 ? -3.395 5.488 -0.384 1.00 98.06 86 GLN A C 1
ATOM 631 O O . GLN A 1 86 ? -3.295 5.885 0.771 1.00 98.06 86 GLN A O 1
ATOM 636 N N . TRP A 1 87 ? -2.452 5.689 -1.291 1.00 97.75 87 TRP A N 1
ATOM 637 C CA . TRP A 1 87 ? -1.253 6.469 -1.042 1.00 97.75 87 TRP A CA 1
ATOM 638 C C . TRP A 1 87 ? -1.211 7.611 -2.060 1.00 97.75 87 TRP A C 1
ATOM 640 O O . TRP A 1 87 ? -0.670 7.453 -3.162 1.00 97.75 87 TRP A O 1
ATOM 650 N N . PRO A 1 88 ? -1.868 8.744 -1.754 1.00 97.19 88 PRO A N 1
ATOM 651 C CA . PRO A 1 88 ? -1.861 9.910 -2.622 1.00 97.19 88 PRO A CA 1
ATOM 652 C C . PRO A 1 88 ? -0.471 10.545 -2.650 1.00 97.19 88 PRO A C 1
ATOM 654 O O . PRO A 1 88 ? 0.216 10.634 -1.633 1.00 97.19 88 PRO A O 1
ATOM 657 N N . SER A 1 89 ? -0.066 11.040 -3.822 1.00 95.25 89 SER A N 1
ATOM 658 C CA . SER A 1 89 ? 1.272 11.622 -4.023 1.00 95.25 89 SER A CA 1
ATOM 659 C C . SER A 1 89 ? 2.398 10.696 -3.535 1.00 95.25 89 SER A C 1
ATOM 661 O O . SER A 1 89 ? 3.385 11.153 -2.940 1.00 95.25 89 SER A O 1
ATOM 663 N N . ALA A 1 90 ? 2.215 9.393 -3.769 1.00 96.81 90 ALA A N 1
ATOM 664 C CA . ALA A 1 90 ? 3.141 8.339 -3.412 1.00 96.81 90 ALA A CA 1
ATOM 665 C C . ALA A 1 90 ? 4.510 8.612 -4.022 1.00 96.81 90 ALA A C 1
ATOM 667 O O . ALA A 1 90 ? 4.636 8.998 -5.187 1.00 96.81 90 ALA A O 1
ATOM 668 N N . ARG A 1 91 ? 5.544 8.431 -3.208 1.00 95.19 91 ARG A N 1
ATOM 669 C CA . ARG A 1 91 ? 6.921 8.767 -3.553 1.00 95.19 91 ARG A CA 1
ATOM 670 C C . ARG A 1 91 ? 7.861 7.749 -2.950 1.00 95.19 91 ARG A C 1
ATOM 672 O O . ARG A 1 91 ? 7.730 7.398 -1.777 1.00 95.19 91 ARG A O 1
ATOM 679 N N . ILE A 1 92 ? 8.830 7.333 -3.752 1.00 92.56 92 ILE A N 1
ATOM 680 C CA . ILE A 1 92 ? 9.893 6.432 -3.322 1.00 92.56 92 ILE A CA 1
ATOM 681 C C . ILE A 1 92 ? 11.244 7.047 -3.657 1.00 92.56 92 ILE A C 1
ATOM 683 O O . ILE A 1 92 ? 11.401 7.631 -4.726 1.00 92.56 92 ILE A O 1
ATOM 687 N N . ALA A 1 93 ? 12.219 6.912 -2.763 1.00 91.00 93 ALA A N 1
ATOM 688 C CA . ALA A 1 93 ? 13.616 7.178 -3.086 1.00 91.00 93 ALA A CA 1
ATOM 689 C C . ALA A 1 93 ? 14.431 5.891 -3.007 1.00 91.00 93 ALA A C 1
ATOM 691 O O . ALA A 1 93 ? 14.291 5.125 -2.058 1.00 91.00 93 ALA A O 1
ATOM 692 N N . ALA A 1 94 ? 15.284 5.665 -3.999 1.00 86.69 94 ALA A N 1
ATOM 693 C CA . ALA A 1 94 ? 16.191 4.527 -4.066 1.00 86.69 94 ALA A CA 1
ATOM 694 C C . ALA A 1 94 ? 17.486 4.963 -4.754 1.00 86.69 94 ALA A C 1
ATOM 696 O O . ALA A 1 94 ? 17.440 5.653 -5.771 1.00 86.69 94 ALA A O 1
ATOM 697 N N . ALA A 1 95 ? 18.641 4.580 -4.201 1.00 85.06 95 ALA A N 1
ATOM 698 C CA . ALA A 1 95 ? 19.958 4.908 -4.765 1.00 85.06 95 ALA A CA 1
ATOM 699 C C . ALA A 1 95 ? 20.139 6.407 -5.126 1.00 85.06 95 ALA A C 1
ATOM 701 O O . ALA A 1 95 ? 20.711 6.747 -6.158 1.00 85.06 95 ALA A O 1
ATOM 702 N N . GLY A 1 96 ? 19.612 7.314 -4.291 1.00 87.19 96 GLY A N 1
ATOM 703 C CA . GLY A 1 96 ? 19.692 8.767 -4.503 1.00 87.19 96 GLY A CA 1
ATOM 704 C C . GLY A 1 96 ? 18.741 9.334 -5.567 1.00 87.19 96 GLY A C 1
ATOM 705 O O . GLY A 1 96 ? 18.774 10.534 -5.828 1.00 87.19 96 GLY A O 1
ATOM 706 N N . VAL A 1 97 ? 17.881 8.505 -6.164 1.00 91.69 97 VAL A N 1
ATOM 707 C CA . VAL A 1 97 ? 16.860 8.917 -7.135 1.00 91.69 97 VAL A CA 1
ATOM 708 C C . VAL A 1 97 ? 15.484 8.852 -6.482 1.00 91.69 97 VAL A C 1
ATOM 710 O O . VAL A 1 97 ? 15.112 7.821 -5.926 1.00 91.69 97 VAL A O 1
ATOM 713 N N . THR A 1 98 ? 14.715 9.935 -6.587 1.00 94.06 98 THR A N 1
ATOM 714 C CA . THR A 1 98 ? 13.317 9.986 -6.140 1.00 94.06 98 THR A CA 1
ATOM 715 C C . THR A 1 98 ? 12.389 9.829 -7.336 1.00 94.06 98 THR A C 1
ATOM 717 O O . THR A 1 98 ? 12.513 10.580 -8.301 1.00 94.06 98 THR A O 1
ATOM 720 N N . ALA A 1 99 ? 11.451 8.888 -7.254 1.00 93.69 99 ALA A N 1
ATOM 721 C CA . ALA A 1 99 ? 10.387 8.691 -8.230 1.00 93.69 99 ALA A CA 1
ATOM 722 C C . ALA A 1 99 ? 9.025 9.057 -7.630 1.00 93.69 99 ALA A C 1
ATOM 724 O O . ALA A 1 99 ? 8.693 8.668 -6.502 1.00 93.69 99 ALA A O 1
ATOM 725 N N . LEU A 1 100 ? 8.226 9.788 -8.403 1.00 96.12 100 LEU A N 1
ATOM 726 C CA . LEU A 1 100 ? 6.819 10.036 -8.127 1.00 96.12 100 LEU A CA 1
ATOM 727 C C . LEU A 1 100 ? 6.013 8.837 -8.628 1.00 96.12 100 LEU A C 1
ATOM 729 O O . LEU A 1 100 ? 6.098 8.465 -9.792 1.00 96.12 100 LEU A O 1
ATOM 733 N N . LEU A 1 101 ? 5.195 8.239 -7.773 1.00 96.06 101 LEU A N 1
ATOM 734 C CA . LEU A 1 101 ? 4.318 7.122 -8.133 1.00 96.06 101 LEU A CA 1
ATOM 735 C C . LEU A 1 101 ? 2.868 7.569 -8.368 1.00 96.06 101 LEU A C 1
ATOM 737 O O . LEU A 1 101 ? 2.027 6.743 -8.704 1.00 96.06 101 LEU A O 1
ATOM 741 N N . GLY A 1 102 ? 2.562 8.860 -8.212 1.00 96.56 102 GLY A N 1
ATOM 742 C CA . GLY A 1 102 ? 1.202 9.377 -8.365 1.00 96.56 102 GLY A CA 1
ATOM 743 C C . GLY A 1 102 ? 0.301 8.934 -7.214 1.00 96.56 102 GLY A C 1
ATOM 744 O O . GLY A 1 102 ? 0.706 9.009 -6.057 1.00 96.56 102 GLY A O 1
ATOM 745 N N . THR A 1 103 ? -0.915 8.488 -7.510 1.00 98.12 103 THR A N 1
ATOM 746 C CA . THR A 1 103 ? -1.814 7.918 -6.498 1.00 98.12 103 THR A CA 1
ATOM 747 C C . THR A 1 103 ? -1.796 6.407 -6.613 1.00 98.12 103 THR A C 1
ATOM 749 O O . THR A 1 103 ? -2.302 5.858 -7.590 1.00 98.12 103 THR A O 1
ATOM 752 N N . LEU A 1 104 ? -1.227 5.733 -5.614 1.00 97.94 104 LEU A N 1
ATOM 753 C CA . LEU A 1 104 ? -1.309 4.281 -5.493 1.00 97.94 104 LEU A CA 1
ATOM 754 C C . LEU A 1 104 ? -2.615 3.897 -4.801 1.00 97.94 104 LEU A C 1
ATOM 756 O O . LEU A 1 104 ? -3.004 4.496 -3.802 1.00 97.94 104 LEU A O 1
ATOM 760 N N . THR A 1 105 ? -3.276 2.878 -5.330 1.00 98.31 105 THR A N 1
ATOM 761 C CA . THR A 1 105 ? -4.523 2.335 -4.798 1.00 98.31 105 THR A CA 1
ATOM 762 C C . THR A 1 105 ? -4.389 0.834 -4.636 1.00 98.31 105 THR A C 1
ATOM 764 O O . THR A 1 105 ? -3.800 0.153 -5.479 1.00 98.31 105 THR A O 1
ATOM 767 N N . MET A 1 106 ? -4.931 0.325 -3.539 1.00 97.94 106 MET A N 1
ATOM 768 C CA . MET A 1 106 ? -4.994 -1.092 -3.241 1.00 97.94 106 MET A CA 1
ATOM 769 C C . MET A 1 106 ? -6.373 -1.421 -2.680 1.00 97.94 106 MET A C 1
ATOM 771 O O . MET A 1 106 ? -6.930 -0.673 -1.880 1.00 97.94 106 MET A O 1
ATOM 775 N N . THR A 1 107 ? -6.938 -2.537 -3.122 1.00 97.69 107 THR A N 1
ATOM 776 C CA . THR A 1 107 ? -8.186 -3.083 -2.579 1.00 97.69 107 THR A CA 1
ATOM 777 C C . THR A 1 107 ? -7.964 -4.551 -2.305 1.00 97.69 107 THR A C 1
ATOM 779 O O . THR A 1 107 ? -7.499 -5.260 -3.195 1.00 97.69 107 THR A O 1
ATOM 782 N N . LEU A 1 108 ? -8.268 -4.990 -1.088 1.00 97.50 108 LEU A N 1
ATOM 783 C CA . LEU A 1 108 ? -8.050 -6.355 -0.636 1.00 97.50 108 LEU A CA 1
ATOM 784 C C . LEU A 1 108 ? -9.347 -6.952 -0.103 1.00 97.50 108 LEU A C 1
ATOM 786 O O . LEU A 1 108 ? -10.097 -6.291 0.615 1.00 97.50 108 LEU A O 1
ATOM 790 N N . VAL A 1 109 ? -9.569 -8.222 -0.427 1.00 97.69 109 VAL A N 1
ATOM 791 C CA . VAL A 1 109 ? -10.723 -9.004 0.018 1.00 97.69 109 VAL A CA 1
ATOM 792 C C . VAL A 1 109 ? -10.272 -10.375 0.527 1.00 97.69 109 VAL A C 1
ATOM 794 O O . VAL A 1 109 ? -9.322 -10.946 -0.023 1.00 97.69 109 VAL A O 1
ATOM 797 N N . PRO A 1 110 ? -10.907 -10.929 1.571 1.00 96.75 110 PRO A N 1
ATOM 798 C CA . PRO A 1 110 ? -10.665 -12.308 1.977 1.00 96.75 110 PRO A CA 1
ATOM 799 C C . PRO A 1 110 ? -11.055 -13.287 0.859 1.00 96.75 110 PRO A C 1
ATOM 801 O O . PRO A 1 110 ? -12.176 -13.260 0.354 1.00 96.75 110 PRO A O 1
ATOM 804 N N . ARG A 1 111 ? -10.129 -14.158 0.455 1.00 93.56 111 ARG A N 1
ATOM 805 C CA . ARG A 1 111 ? -10.330 -15.195 -0.563 1.00 93.56 111 ARG A CA 1
ATOM 806 C C . ARG A 1 111 ? -9.300 -16.307 -0.390 1.00 93.56 111 ARG A C 1
ATOM 808 O O . ARG A 1 111 ? -8.124 -16.013 -0.261 1.00 93.56 111 ARG A O 1
ATOM 815 N N . ASP A 1 112 ? -9.706 -17.574 -0.461 1.00 91.19 112 ASP A N 1
ATOM 816 C CA . ASP A 1 112 ? -8.792 -18.732 -0.504 1.00 91.19 112 ASP A CA 1
ATOM 817 C C . ASP A 1 112 ? -7.689 -18.712 0.586 1.00 91.19 112 ASP A C 1
ATOM 819 O O . ASP A 1 112 ? -6.512 -18.881 0.264 1.00 91.19 112 ASP A O 1
ATOM 823 N N . ALA A 1 113 ? -8.047 -18.464 1.856 1.00 90.81 113 ALA A N 1
ATOM 824 C CA . ALA A 1 113 ? -7.110 -18.347 2.990 1.00 90.81 113 ALA A CA 1
ATOM 825 C C . ALA A 1 113 ? -6.083 -17.200 2.907 1.00 90.81 113 ALA A C 1
ATOM 827 O O . ALA A 1 113 ? -4.986 -17.264 3.461 1.00 90.81 113 ALA A O 1
ATOM 828 N N . ARG A 1 114 ? -6.439 -16.116 2.217 1.00 93.94 114 ARG A N 1
ATOM 829 C CA . ARG A 1 114 ? -5.613 -14.912 2.082 1.00 93.94 114 ARG A CA 1
ATOM 830 C C . ARG A 1 114 ? -6.480 -13.668 1.997 1.00 93.94 114 ARG A C 1
ATOM 832 O O . ARG A 1 114 ? -7.600 -13.713 1.505 1.00 93.94 114 ARG A O 1
ATOM 839 N N . LEU A 1 115 ? -5.952 -12.547 2.458 1.00 94.81 115 LEU A N 1
ATOM 840 C CA . LEU A 1 115 ? -6.483 -11.227 2.153 1.00 94.81 115 LEU A CA 1
ATOM 841 C C . LEU A 1 115 ? -5.765 -10.752 0.886 1.00 94.81 115 LEU A C 1
ATOM 843 O O . LEU A 1 115 ? -4.578 -10.437 0.924 1.00 94.81 115 LEU A O 1
ATOM 847 N N . ALA A 1 116 ? -6.442 -10.797 -0.259 1.00 96.75 116 ALA A N 1
ATOM 848 C CA . ALA A 1 116 ? -5.809 -10.647 -1.566 1.00 96.75 116 ALA A CA 1
ATOM 849 C C . ALA A 1 116 ? -6.510 -9.607 -2.435 1.00 96.75 116 ALA A C 1
ATOM 851 O O . ALA A 1 116 ? -7.709 -9.364 -2.312 1.00 96.75 116 ALA A O 1
ATOM 852 N N . GLY A 1 117 ? -5.759 -9.019 -3.357 1.00 97.31 117 GLY A N 1
ATOM 853 C CA . GLY A 1 117 ? -6.310 -8.111 -4.345 1.00 97.31 117 GLY A CA 1
ATOM 854 C C . GLY A 1 117 ? -5.233 -7.458 -5.189 1.00 97.31 117 GLY A C 1
ATOM 855 O O . GLY A 1 117 ? -4.169 -8.037 -5.406 1.00 97.31 117 GLY A O 1
ATOM 856 N N . THR A 1 118 ? -5.523 -6.267 -5.698 1.00 97.44 118 THR A N 1
ATOM 857 C CA . THR A 1 118 ? -4.680 -5.605 -6.696 1.00 97.44 118 THR A CA 1
ATOM 858 C C . THR A 1 118 ? -4.088 -4.315 -6.171 1.00 97.44 118 THR A C 1
ATOM 860 O O . THR A 1 118 ? -4.733 -3.602 -5.403 1.00 97.44 118 THR A O 1
ATOM 863 N N . ILE A 1 119 ? -2.899 -3.987 -6.666 1.00 97.50 119 ILE A N 1
ATOM 864 C CA . ILE A 1 119 ? -2.262 -2.683 -6.513 1.00 97.50 119 ILE A CA 1
ATOM 865 C C . ILE A 1 119 ? -2.089 -2.045 -7.888 1.00 97.50 119 ILE A C 1
ATOM 867 O O . ILE A 1 119 ? -1.629 -2.695 -8.829 1.00 97.50 119 ILE A O 1
ATOM 871 N N . ALA A 1 120 ? -2.454 -0.776 -8.009 1.00 98.12 120 ALA A N 1
ATOM 872 C CA . ALA A 1 120 ? -2.244 -0.004 -9.226 1.00 98.12 120 ALA A CA 1
ATOM 873 C C . ALA A 1 120 ? -2.067 1.475 -8.905 1.00 98.12 120 ALA A C 1
ATOM 875 O O . ALA A 1 120 ? -2.555 1.949 -7.875 1.00 98.12 120 ALA A O 1
ATOM 876 N N . ASN A 1 121 ? -1.400 2.212 -9.791 1.00 98.19 121 ASN A N 1
ATOM 877 C CA . ASN A 1 121 ? -1.298 3.660 -9.670 1.00 98.19 121 ASN A CA 1
ATOM 878 C C . ASN A 1 121 ? -1.973 4.422 -10.812 1.00 98.19 121 ASN A C 1
ATOM 880 O O . ASN A 1 121 ? -2.163 3.915 -11.918 1.00 98.19 121 ASN A O 1
ATOM 884 N N . THR A 1 122 ? -2.285 5.684 -10.533 1.00 97.62 122 THR A N 1
ATOM 885 C CA . THR A 1 122 ? -2.655 6.687 -11.531 1.00 97.62 122 THR A CA 1
ATOM 886 C C . THR A 1 122 ? -1.679 7.862 -11.474 1.00 97.62 122 THR A C 1
ATOM 888 O O . THR A 1 122 ? -1.350 8.372 -10.400 1.00 97.62 122 THR A O 1
ATOM 891 N N . GLY A 1 123 ? -1.197 8.293 -12.643 1.00 95.75 123 GLY A N 1
ATOM 892 C CA . GLY A 1 123 ? -0.146 9.311 -12.752 1.00 95.75 123 GLY A CA 1
ATOM 893 C C . GLY A 1 123 ? 1.237 8.810 -12.316 1.00 95.75 123 GLY A C 1
ATOM 894 O O . GLY A 1 123 ? 1.477 7.609 -12.238 1.00 95.75 123 GLY A O 1
ATOM 895 N N . GLY A 1 124 ? 2.147 9.744 -12.031 1.00 96.06 124 GLY A N 1
ATOM 896 C CA . GLY A 1 124 ? 3.527 9.442 -11.639 1.00 96.06 124 GLY A CA 1
ATOM 897 C C . GLY A 1 124 ? 4.482 9.216 -12.814 1.00 96.06 124 GLY A C 1
ATOM 898 O O . GLY A 1 124 ? 4.117 9.336 -13.981 1.00 96.06 124 GLY A O 1
ATOM 899 N N . ASP A 1 125 ? 5.729 8.903 -12.474 1.00 96.06 125 ASP A N 1
ATOM 900 C CA . ASP A 1 125 ? 6.834 8.692 -13.406 1.00 96.06 125 ASP A CA 1
ATOM 901 C C . ASP A 1 125 ? 6.799 7.304 -14.042 1.00 96.06 125 ASP A C 1
ATOM 903 O O . ASP A 1 125 ? 7.396 7.104 -15.093 1.00 96.06 125 ASP A O 1
ATOM 907 N N . VAL A 1 126 ? 6.127 6.336 -13.422 1.00 95.31 126 VAL A N 1
ATOM 908 C CA . VAL A 1 126 ? 6.027 4.943 -13.877 1.00 95.31 126 VAL A CA 1
ATOM 909 C C . VAL A 1 126 ? 4.599 4.441 -13.699 1.00 95.31 126 VAL A C 1
ATOM 911 O O . VAL A 1 126 ? 3.865 4.938 -12.847 1.00 95.31 126 VAL A O 1
ATOM 914 N N . ARG A 1 127 ? 4.211 3.420 -14.462 1.00 97.06 127 ARG A N 1
ATOM 915 C CA . ARG A 1 127 ? 2.972 2.668 -14.243 1.00 97.06 127 ARG A CA 1
ATOM 916 C C . ARG A 1 127 ? 3.258 1.425 -13.409 1.00 97.06 127 ARG A C 1
ATOM 918 O O . ARG A 1 127 ? 4.160 0.662 -13.731 1.00 97.06 127 ARG A O 1
ATOM 925 N N . ILE A 1 128 ? 2.447 1.196 -12.390 1.00 97.00 128 ILE A N 1
ATOM 926 C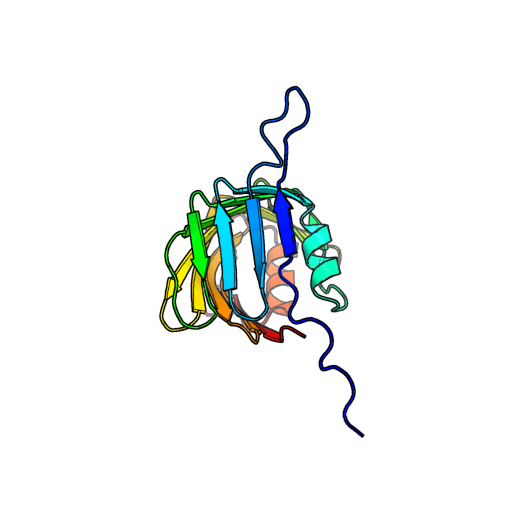 CA . ILE A 1 128 ? 2.485 0.055 -11.483 1.00 97.00 128 ILE A CA 1
ATOM 927 C C . ILE A 1 128 ? 1.150 -0.669 -11.606 1.00 97.00 128 ILE A C 1
ATOM 929 O O . ILE A 1 128 ? 0.091 -0.048 -11.523 1.00 97.00 128 ILE A O 1
ATOM 933 N N . ALA A 1 129 ? 1.202 -1.981 -11.803 1.00 97.81 129 ALA A N 1
ATOM 934 C CA . ALA A 1 129 ? 0.035 -2.850 -11.748 1.00 97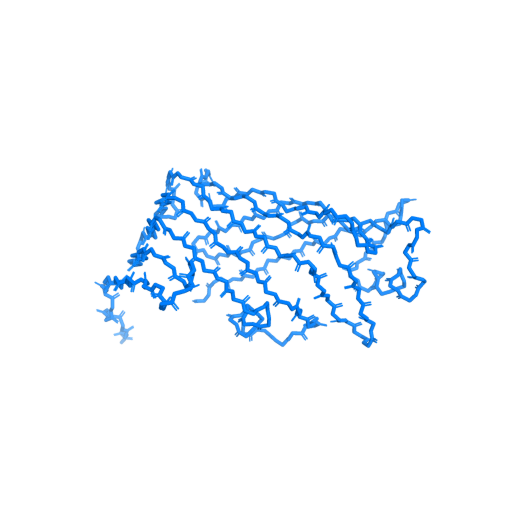.81 129 ALA A CA 1
ATOM 935 C C . ALA A 1 129 ? 0.452 -4.226 -11.229 1.00 97.81 129 ALA A C 1
ATOM 937 O O . ALA A 1 129 ? 1.449 -4.784 -11.689 1.00 97.81 129 ALA A O 1
ATOM 938 N N . GLY A 1 130 ? -0.293 -4.783 -10.283 1.00 97.50 130 GLY A N 1
ATOM 939 C CA . GLY A 1 130 ? 0.071 -6.052 -9.675 1.00 97.50 130 GLY A CA 1
ATOM 940 C C . GLY A 1 130 ? -0.970 -6.611 -8.730 1.00 97.50 130 GLY A C 1
ATOM 941 O O . GLY A 1 130 ? -2.046 -6.044 -8.543 1.00 97.50 130 GLY A O 1
ATOM 942 N N . ASN A 1 131 ? -0.597 -7.721 -8.110 1.00 97.69 131 ASN A N 1
ATOM 943 C CA . ASN A 1 131 ? -1.364 -8.396 -7.082 1.00 97.69 131 ASN A CA 1
ATOM 944 C C . ASN A 1 131 ? -0.625 -8.325 -5.750 1.00 97.69 131 ASN A C 1
ATOM 946 O O . ASN A 1 131 ? 0.605 -8.401 -5.699 1.00 97.69 131 ASN A O 1
ATOM 950 N N . VAL A 1 132 ? -1.400 -8.223 -4.679 1.00 96.12 132 VAL A N 1
ATOM 951 C CA . VAL A 1 132 ? -0.923 -8.298 -3.302 1.00 96.12 132 VAL A CA 1
ATOM 952 C C . VAL A 1 132 ? -1.721 -9.379 -2.591 1.00 96.12 132 VAL A C 1
ATOM 954 O O . VAL A 1 132 ? -2.935 -9.481 -2.779 1.00 96.12 132 VAL A O 1
ATOM 957 N N . ALA A 1 133 ? -1.049 -10.189 -1.784 1.00 95.38 133 ALA A N 1
ATOM 958 C CA . ALA A 1 133 ? -1.689 -11.180 -0.938 1.00 95.38 133 ALA A CA 1
ATOM 959 C C . ALA A 1 133 ? -1.070 -11.168 0.458 1.00 95.38 133 ALA A C 1
ATOM 961 O O . ALA A 1 133 ? 0.146 -11.170 0.617 1.00 95.38 133 ALA A O 1
ATOM 962 N N . PHE A 1 134 ? -1.927 -11.194 1.468 1.00 92.19 134 PHE A N 1
ATOM 963 C CA . PHE A 1 134 ? -1.555 -11.362 2.862 1.00 92.19 134 PHE A CA 1
ATOM 964 C C . PHE A 1 134 ? -2.086 -12.713 3.325 1.00 92.19 134 PHE A C 1
ATOM 966 O O . PHE A 1 134 ? -3.254 -13.042 3.131 1.00 92.19 134 PHE A O 1
ATOM 973 N N . THR A 1 135 ? -1.212 -13.497 3.928 1.00 91.19 135 THR A N 1
ATOM 974 C CA . THR A 1 135 ? -1.521 -14.762 4.599 1.00 91.19 135 THR A CA 1
ATOM 975 C C . THR A 1 135 ? -1.165 -14.609 6.071 1.00 91.19 135 THR A C 1
ATOM 977 O O . THR A 1 135 ? -0.498 -13.644 6.444 1.00 91.19 135 THR A O 1
ATOM 980 N N . ALA A 1 136 ? -1.564 -15.568 6.906 1.00 84.56 136 ALA A N 1
ATOM 981 C CA . ALA A 1 136 ? -1.149 -15.580 8.309 1.00 84.56 136 ALA A CA 1
ATOM 982 C C . ALA A 1 136 ? 0.385 -15.618 8.484 1.00 84.56 136 ALA A C 1
ATOM 984 O O . ALA A 1 136 ? 0.898 -15.194 9.511 1.00 84.56 136 ALA A O 1
ATOM 985 N N . GLU A 1 137 ? 1.121 -16.108 7.481 1.00 86.56 137 GLU A N 1
ATOM 986 C CA . GLU A 1 137 ? 2.565 -16.350 7.573 1.00 86.56 137 GLU A CA 1
ATOM 987 C C . GLU A 1 137 ? 3.405 -15.400 6.717 1.00 86.56 137 GLU A C 1
ATOM 989 O O . GLU A 1 137 ? 4.628 -15.359 6.847 1.00 86.56 137 GLU A O 1
ATOM 994 N N . SER A 1 138 ? 2.804 -14.684 5.767 1.00 89.94 138 SER A N 1
ATOM 995 C CA . SER A 1 138 ? 3.567 -13.895 4.801 1.00 89.94 138 SER A CA 1
ATOM 996 C C . SER A 1 138 ? 2.755 -12.832 4.082 1.00 89.94 138 SER A C 1
ATOM 998 O O . SER A 1 138 ? 1.539 -12.946 3.920 1.00 89.94 138 SER A O 1
ATOM 1000 N N . ILE A 1 139 ? 3.473 -11.825 3.599 1.00 90.44 139 ILE A N 1
ATOM 1001 C CA . ILE A 1 139 ? 2.996 -10.826 2.649 1.00 90.44 139 ILE A CA 1
ATOM 1002 C C . ILE A 1 139 ? 3.680 -11.100 1.314 1.00 90.44 139 ILE A C 1
ATOM 1004 O O . ILE A 1 139 ? 4.899 -11.267 1.269 1.00 90.44 139 ILE A O 1
ATOM 1008 N N . GLU A 1 140 ? 2.908 -11.133 0.236 1.00 93.94 140 GLU A N 1
ATOM 1009 C CA . GLU A 1 140 ? 3.377 -11.359 -1.126 1.00 93.94 140 GLU A CA 1
ATOM 1010 C C . GLU A 1 140 ? 2.952 -10.201 -2.034 1.00 93.94 140 GLU A C 1
ATOM 1012 O O . GLU A 1 140 ? 1.803 -9.759 -2.014 1.00 93.94 140 GLU A O 1
ATOM 1017 N N . LEU A 1 141 ? 3.885 -9.734 -2.861 1.00 93.38 141 LEU A N 1
ATOM 1018 C CA . LEU A 1 141 ? 3.678 -8.732 -3.901 1.00 93.38 141 LEU A CA 1
ATOM 1019 C C . LEU A 1 141 ? 4.211 -9.286 -5.224 1.00 93.38 141 LEU A C 1
ATOM 1021 O O . LEU A 1 141 ? 5.382 -9.655 -5.322 1.00 93.38 141 LEU A O 1
ATOM 1025 N N . ASP A 1 142 ? 3.365 -9.296 -6.249 1.00 95.38 142 ASP A N 1
ATOM 1026 C CA . ASP A 1 142 ? 3.754 -9.563 -7.635 1.00 95.38 142 ASP A CA 1
ATOM 1027 C C . ASP A 1 142 ? 3.252 -8.416 -8.505 1.00 95.38 142 ASP A C 1
ATOM 1029 O O . ASP A 1 142 ? 2.056 -8.311 -8.788 1.00 95.38 142 ASP A O 1
ATOM 1033 N N . ALA A 1 143 ? 4.158 -7.521 -8.885 1.00 95.94 143 ALA A N 1
ATOM 1034 C CA . ALA A 1 143 ? 3.823 -6.307 -9.607 1.00 95.94 143 ALA A CA 1
ATOM 1035 C C . ALA A 1 143 ? 4.719 -6.099 -10.820 1.00 95.94 143 ALA A C 1
ATOM 1037 O O . ALA A 1 143 ? 5.892 -6.456 -10.840 1.00 95.94 143 ALA A O 1
ATOM 1038 N N . THR A 1 144 ? 4.150 -5.472 -11.839 1.00 96.50 144 THR A N 1
ATOM 1039 C CA . THR A 1 144 ? 4.871 -4.982 -13.006 1.00 96.50 144 THR A CA 1
ATOM 1040 C C . THR A 1 144 ? 5.014 -3.474 -12.895 1.00 96.50 144 THR A C 1
ATOM 1042 O O . THR A 1 144 ? 4.027 -2.766 -12.683 1.00 96.50 144 THR A O 1
ATOM 1045 N N . ILE A 1 145 ? 6.242 -2.994 -13.058 1.00 95.50 145 ILE A N 1
ATOM 1046 C CA . ILE A 1 145 ? 6.584 -1.577 -13.099 1.00 95.50 145 ILE A CA 1
ATOM 1047 C C . ILE A 1 145 ? 7.014 -1.260 -14.527 1.00 95.50 145 ILE A C 1
ATOM 1049 O O . ILE A 1 145 ? 8.033 -1.759 -14.998 1.00 95.50 145 ILE A O 1
ATOM 1053 N N . THR A 1 146 ? 6.230 -0.455 -15.234 1.00 95.44 146 THR A N 1
ATOM 1054 C CA . THR A 1 146 ? 6.505 -0.058 -16.616 1.00 95.44 146 THR A CA 1
ATOM 1055 C C . THR A 1 146 ? 6.883 1.422 -16.665 1.00 95.44 146 THR A C 1
ATOM 1057 O O . THR A 1 146 ? 6.085 2.253 -16.220 1.00 95.44 146 THR A O 1
ATOM 1060 N N . PRO A 1 147 ? 8.050 1.790 -17.217 1.00 93.81 147 PRO A N 1
ATOM 1061 C CA . PRO A 1 147 ? 8.346 3.187 -17.496 1.00 93.81 147 PRO A CA 1
ATOM 1062 C C . PRO A 1 147 ? 7.355 3.751 -18.526 1.00 93.81 147 PRO A C 1
ATOM 1064 O O . PRO A 1 147 ? 6.928 3.078 -19.462 1.00 93.81 147 PRO A O 1
ATOM 1067 N N . LEU A 1 148 ? 6.967 5.001 -18.332 1.00 94.12 148 LEU A N 1
ATOM 1068 C CA . LEU A 1 148 ? 6.210 5.813 -19.272 1.00 94.12 148 LEU A CA 1
ATOM 1069 C C . LEU A 1 148 ? 7.163 6.501 -20.259 1.00 94.12 148 LEU A C 1
ATOM 1071 O O . LEU A 1 148 ? 8.349 6.676 -19.993 1.00 94.12 148 LEU A O 1
ATOM 1075 N N . ALA A 1 149 ? 6.630 6.986 -21.382 1.00 91.88 149 ALA A N 1
ATOM 1076 C CA . ALA A 1 149 ? 7.416 7.791 -22.324 1.00 91.88 149 ALA A CA 1
ATOM 1077 C C . ALA A 1 149 ? 7.995 9.066 -21.675 1.00 91.88 149 ALA A C 1
ATOM 1079 O O . ALA A 1 149 ? 9.032 9.567 -22.100 1.00 91.88 149 ALA A O 1
ATOM 1080 N N . SER A 1 150 ? 7.333 9.574 -20.632 1.00 91.81 150 SER A N 1
ATOM 1081 C CA . SER A 1 150 ? 7.765 10.724 -19.840 1.00 91.81 150 SER A CA 1
ATOM 1082 C C . SER A 1 150 ? 8.693 10.369 -18.675 1.00 91.81 150 SER A C 1
ATOM 1084 O O . SER A 1 150 ? 9.093 11.281 -17.955 1.00 91.81 150 SER A O 1
ATOM 1086 N N . THR A 1 151 ? 9.022 9.090 -18.442 1.00 94.31 151 THR A N 1
ATOM 1087 C CA . THR A 1 151 ? 9.861 8.692 -17.302 1.00 94.31 151 THR A CA 1
ATOM 1088 C C . THR A 1 151 ? 11.240 9.344 -17.400 1.00 94.31 151 THR A C 1
ATOM 1090 O O . THR A 1 151 ? 11.955 9.125 -18.383 1.00 94.31 151 THR A O 1
ATOM 1093 N N . PRO A 1 152 ? 11.678 10.082 -16.366 1.00 94.00 152 PRO A N 1
ATOM 1094 C CA . PRO A 1 152 ? 13.034 10.605 -16.302 1.00 94.00 152 PRO A CA 1
ATOM 1095 C C . PRO A 1 152 ? 14.088 9.499 -16.440 1.00 94.00 152 PRO A C 1
ATOM 1097 O O . PRO A 1 152 ? 14.020 8.464 -15.775 1.00 94.00 152 PRO A O 1
ATOM 1100 N N . LEU A 1 153 ? 15.119 9.741 -17.255 1.00 91.81 153 LEU A N 1
ATOM 1101 C CA . LEU A 1 153 ? 16.177 8.761 -17.521 1.00 91.81 153 LEU A CA 1
ATOM 1102 C C . LEU A 1 153 ? 16.850 8.194 -16.250 1.00 91.81 153 LEU A C 1
ATOM 1104 O O . LEU A 1 153 ? 17.110 6.989 -16.226 1.00 91.81 153 LEU A O 1
ATOM 1108 N N . PRO A 1 154 ? 17.114 8.982 -15.184 1.00 92.62 154 PRO A N 1
ATOM 1109 C CA . PRO A 1 154 ? 17.631 8.428 -13.933 1.00 92.62 154 PRO A CA 1
ATOM 1110 C C . PRO A 1 154 ? 16.703 7.378 -13.311 1.00 92.62 154 PRO A C 1
ATOM 1112 O O . PRO A 1 154 ? 17.183 6.338 -12.875 1.00 92.62 154 PRO A O 1
ATOM 1115 N N . ILE A 1 155 ? 15.384 7.597 -13.337 1.00 92.00 155 ILE A N 1
ATOM 1116 C CA . ILE A 1 155 ? 14.391 6.648 -12.811 1.00 92.00 155 ILE A CA 1
ATOM 1117 C C . ILE A 1 155 ? 14.373 5.379 -13.664 1.00 92.00 155 ILE A C 1
ATOM 1119 O O . ILE A 1 155 ? 14.455 4.280 -13.121 1.00 92.00 155 ILE A O 1
ATOM 1123 N N . ALA A 1 156 ? 14.347 5.519 -14.993 1.00 89.94 156 ALA A N 1
ATOM 1124 C CA . ALA A 1 156 ? 14.367 4.376 -15.906 1.00 89.94 156 ALA A CA 1
ATOM 1125 C C . ALA A 1 156 ? 15.611 3.487 -15.705 1.00 89.94 156 ALA A C 1
ATOM 1127 O O . ALA A 1 156 ? 15.513 2.263 -15.742 1.00 89.94 156 ALA A O 1
ATOM 1128 N N . ARG A 1 157 ? 16.777 4.089 -15.430 1.00 88.62 157 ARG A N 1
ATOM 1129 C CA . ARG A 1 157 ? 18.013 3.352 -15.115 1.00 88.62 157 ARG A CA 1
ATOM 1130 C C . ARG A 1 157 ? 17.937 2.628 -13.773 1.00 88.62 157 ARG A C 1
ATOM 1132 O O . ARG A 1 157 ? 18.407 1.499 -13.680 1.00 88.62 157 ARG A O 1
ATOM 1139 N N . THR A 1 158 ? 17.330 3.243 -12.760 1.00 87.94 158 THR A N 1
ATOM 1140 C CA . THR A 1 158 ? 17.147 2.612 -11.445 1.00 87.94 158 THR A CA 1
ATOM 1141 C C . THR A 1 158 ? 16.227 1.393 -11.517 1.00 87.94 158 THR A C 1
ATOM 1143 O O . THR A 1 158 ? 16.460 0.433 -10.790 1.00 87.94 158 THR A O 1
ATOM 1146 N N . LEU A 1 159 ? 15.234 1.368 -12.419 1.00 86.75 159 LEU A N 1
ATOM 1147 C CA . LEU A 1 159 ? 14.353 0.201 -12.582 1.00 86.75 159 LEU A CA 1
ATOM 1148 C C . LEU A 1 159 ? 15.127 -1.082 -12.914 1.00 86.75 159 LEU A C 1
ATOM 1150 O O . LEU A 1 159 ? 14.785 -2.138 -12.393 1.00 86.75 159 LEU A O 1
ATOM 1154 N N . VAL A 1 160 ? 16.207 -0.993 -13.697 1.00 84.44 160 VAL A N 1
ATOM 1155 C CA . VAL A 1 160 ? 17.059 -2.147 -14.052 1.00 84.44 160 VAL A CA 1
ATOM 1156 C C . VAL A 1 160 ? 17.671 -2.817 -12.814 1.00 84.44 160 VAL A C 1
ATOM 1158 O O . VAL A 1 160 ? 17.970 -4.007 -12.834 1.00 84.44 160 VAL A O 1
ATOM 1161 N N . LEU A 1 161 ? 17.824 -2.080 -11.710 1.00 83.88 161 LEU A N 1
ATOM 1162 C CA . LEU A 1 161 ? 18.331 -2.626 -10.449 1.00 83.88 161 LEU A CA 1
ATOM 1163 C C . LEU A 1 161 ? 17.296 -3.489 -9.715 1.00 83.88 161 LEU A C 1
ATOM 1165 O O . LEU A 1 161 ? 17.668 -4.271 -8.845 1.00 83.88 161 LEU A O 1
ATOM 1169 N N . LEU A 1 162 ? 16.008 -3.354 -10.048 1.00 82.12 162 LEU A N 1
ATOM 1170 C CA . LEU A 1 162 ? 14.926 -4.124 -9.432 1.00 82.12 162 LEU A CA 1
ATOM 1171 C C . LEU A 1 162 ? 14.772 -5.519 -10.054 1.00 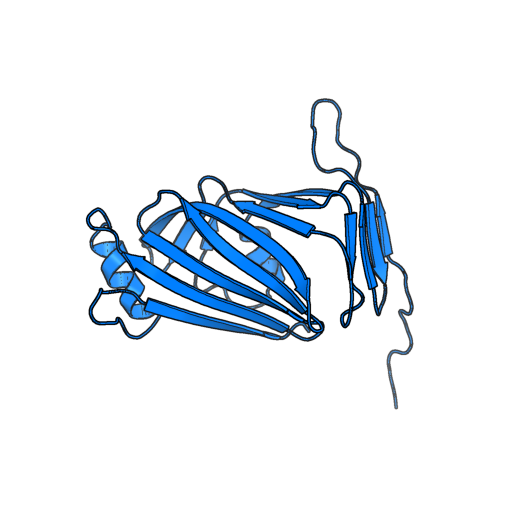82.12 162 LEU A C 1
ATOM 1173 O O . LEU A 1 162 ? 14.153 -6.390 -9.446 1.00 82.12 162 LEU A O 1
ATOM 1177 N N . GLY A 1 163 ? 15.327 -5.743 -11.248 1.00 83.94 163 GLY A N 1
ATOM 1178 C CA . GLY A 1 163 ? 15.295 -7.034 -11.924 1.00 83.94 163 GLY A CA 1
ATOM 1179 C C . GLY A 1 163 ? 15.423 -6.930 -13.446 1.00 83.94 163 GLY A C 1
ATOM 1180 O O . GLY A 1 163 ? 15.583 -5.836 -13.991 1.00 83.94 163 GLY A O 1
ATOM 1181 N N . PRO A 1 164 ? 15.345 -8.073 -14.152 1.00 86.69 164 PRO A N 1
ATOM 1182 C CA . PRO A 1 164 ? 15.370 -8.105 -15.609 1.00 86.69 164 PRO A CA 1
ATOM 1183 C C . PRO A 1 164 ? 14.233 -7.274 -16.217 1.00 86.69 164 PRO A C 1
ATOM 1185 O O . PRO A 1 164 ? 13.082 -7.380 -15.787 1.00 86.69 164 PRO A O 1
ATOM 1188 N N . ILE A 1 165 ? 14.564 -6.486 -17.242 1.00 89.81 165 ILE A N 1
ATOM 1189 C CA . ILE A 1 165 ? 13.591 -5.768 -18.073 1.00 89.81 165 ILE A CA 1
ATOM 1190 C C . ILE A 1 165 ? 13.084 -6.669 -19.203 1.00 89.81 165 ILE A C 1
ATOM 1192 O O . ILE A 1 165 ? 13.854 -7.432 -19.790 1.00 89.81 165 ILE A O 1
ATOM 1196 N N . ASP A 1 166 ? 11.797 -6.575 -19.525 1.00 88.88 166 ASP A N 1
ATOM 1197 C CA . ASP A 1 166 ? 11.220 -7.225 -20.702 1.00 88.88 166 ASP A CA 1
ATOM 1198 C C . ASP A 1 166 ? 11.388 -6.377 -21.981 1.00 88.88 166 ASP A C 1
ATOM 1200 O O . ASP A 1 166 ? 11.986 -5.298 -21.974 1.00 88.88 166 ASP A O 1
ATOM 1204 N N . SER A 1 167 ? 10.838 -6.851 -23.105 1.00 86.00 167 SER A N 1
ATOM 1205 C CA . SER A 1 167 ? 10.884 -6.142 -24.394 1.00 86.00 167 SER A CA 1
ATOM 1206 C C . SER A 1 167 ? 10.166 -4.786 -24.395 1.00 86.00 167 SER A C 1
ATOM 1208 O O . SER A 1 167 ? 10.378 -3.993 -25.307 1.00 86.00 167 SER A O 1
ATOM 1210 N N . SER A 1 168 ? 9.307 -4.521 -23.408 1.00 82.88 168 SER A N 1
ATOM 1211 C CA . SER A 1 168 ? 8.621 -3.239 -23.212 1.00 82.88 168 SER A CA 1
ATOM 1212 C C . SER A 1 168 ? 9.355 -2.305 -22.240 1.00 82.88 168 SER A C 1
ATOM 1214 O O . SER A 1 168 ? 8.901 -1.187 -22.001 1.00 82.88 168 SER A O 1
ATOM 1216 N N . GLY A 1 169 ? 10.487 -2.747 -21.678 1.00 86.94 169 GLY A N 1
ATOM 1217 C CA . GLY A 1 169 ? 11.215 -2.036 -20.629 1.00 86.94 169 GLY A CA 1
ATOM 1218 C C . GLY A 1 169 ? 10.577 -2.170 -19.245 1.00 86.94 169 GLY A C 1
ATOM 1219 O O . GLY A 1 169 ? 11.001 -1.482 -18.317 1.00 86.94 169 GLY A O 1
ATOM 1220 N N . ALA A 1 170 ? 9.560 -3.022 -19.090 1.00 92.94 170 ALA A N 1
ATOM 1221 C CA . ALA A 1 170 ? 8.913 -3.250 -17.810 1.00 92.94 170 ALA A CA 1
ATOM 1222 C C . ALA A 1 170 ? 9.725 -4.220 -16.949 1.00 92.94 170 ALA A C 1
ATOM 1224 O O . ALA A 1 170 ? 10.352 -5.151 -17.453 1.00 92.94 170 ALA A O 1
ATOM 1225 N N . VAL A 1 171 ? 9.678 -4.011 -15.636 1.00 93.62 171 VAL A N 1
ATOM 1226 C CA . VAL A 1 171 ? 10.314 -4.878 -14.643 1.00 93.62 171 VAL A CA 1
ATOM 1227 C C . VAL A 1 171 ? 9.240 -5.571 -13.832 1.00 93.62 171 VAL A C 1
ATOM 1229 O O . VAL A 1 171 ? 8.300 -4.933 -13.351 1.00 93.62 171 VAL A O 1
ATOM 1232 N N . ARG A 1 172 ? 9.396 -6.881 -13.646 1.00 93.69 172 ARG A N 1
ATOM 1233 C CA . ARG A 1 172 ? 8.548 -7.650 -12.741 1.00 93.69 172 ARG A CA 1
ATOM 1234 C C . ARG A 1 172 ? 9.196 -7.734 -11.366 1.00 93.69 172 ARG A C 1
ATOM 1236 O O . ARG A 1 172 ? 10.248 -8.345 -11.205 1.00 93.69 172 ARG A O 1
ATOM 1243 N N . LEU A 1 173 ? 8.532 -7.152 -10.380 1.00 90.88 173 LEU A N 1
ATOM 1244 C CA . LEU A 1 173 ? 8.890 -7.227 -8.976 1.00 90.88 173 LEU A CA 1
ATOM 1245 C C . LEU A 1 173 ? 8.118 -8.372 -8.323 1.00 90.88 173 LEU A C 1
ATOM 1247 O O . LEU A 1 173 ? 6.888 -8.364 -8.300 1.00 90.88 173 LEU A O 1
ATOM 1251 N N . ARG A 1 174 ? 8.848 -9.334 -7.758 1.00 91.50 174 ARG A N 1
ATOM 1252 C CA . ARG A 1 174 ? 8.285 -10.377 -6.899 1.00 91.50 174 ARG A CA 1
ATOM 1253 C C . ARG A 1 174 ? 8.944 -10.282 -5.539 1.00 91.50 174 ARG A C 1
ATOM 1255 O O . ARG A 1 174 ? 10.152 -10.470 -5.424 1.00 91.50 174 ARG A O 1
ATOM 1262 N N . TRP A 1 175 ? 8.148 -9.980 -4.528 1.00 89.19 175 TRP A N 1
ATOM 1263 C CA . TRP A 1 175 ? 8.609 -9.829 -3.159 1.00 89.19 175 TRP A CA 1
ATOM 1264 C C . TRP A 1 175 ? 7.734 -10.659 -2.230 1.00 89.19 175 TRP A C 1
ATOM 1266 O O . TRP A 1 175 ? 6.515 -10.709 -2.386 1.00 89.19 175 TRP A O 1
ATOM 1276 N N . ARG A 1 176 ? 8.377 -11.323 -1.273 1.00 90.00 176 ARG A N 1
ATOM 1277 C CA . ARG A 1 176 ? 7.714 -12.065 -0.209 1.00 90.00 176 ARG A CA 1
ATOM 1278 C C . ARG A 1 176 ? 8.423 -11.772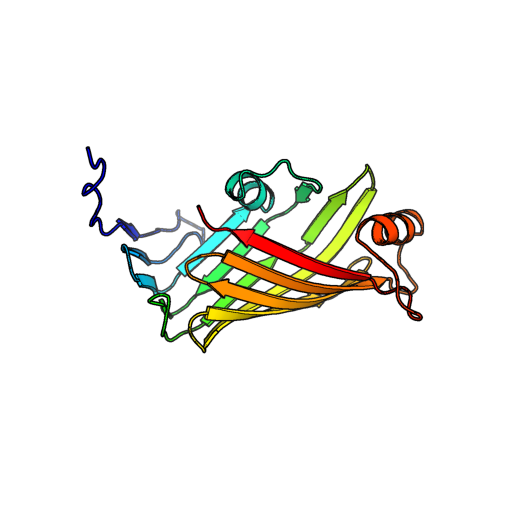 1.097 1.00 90.00 176 ARG A C 1
ATOM 1280 O O . ARG A 1 176 ? 9.641 -11.912 1.170 1.00 90.00 176 ARG A O 1
ATOM 1287 N N . HIS A 1 177 ? 7.651 -11.427 2.114 1.00 85.69 177 HIS A N 1
ATOM 1288 C CA . HIS A 1 177 ? 8.155 -11.179 3.454 1.00 85.69 177 HIS A CA 1
ATOM 1289 C C . HIS A 1 177 ? 7.429 -12.071 4.460 1.00 85.69 177 HIS A C 1
ATOM 1291 O O . HIS A 1 177 ? 6.196 -12.043 4.504 1.00 85.69 177 HIS A O 1
ATOM 1297 N N . PRO A 1 178 ? 8.151 -12.877 5.257 1.00 84.81 178 PRO A N 1
ATOM 1298 C CA . PRO A 1 178 ? 7.539 -13.688 6.301 1.00 84.81 178 PRO A CA 1
ATOM 1299 C C . PRO A 1 178 ? 7.002 -12.792 7.424 1.00 84.81 178 PRO A C 1
ATOM 1301 O O . PRO A 1 178 ? 7.677 -11.859 7.851 1.00 84.81 178 PRO A O 1
ATOM 1304 N N . GLN A 1 179 ? 5.796 -13.055 7.918 1.00 72.25 179 GLN A N 1
ATOM 1305 C CA . GLN A 1 179 ? 5.321 -12.443 9.157 1.00 72.25 179 GLN A CA 1
ATOM 1306 C C . GLN A 1 179 ? 5.952 -13.210 10.326 1.00 72.25 179 GLN A C 1
ATOM 1308 O O . GLN A 1 179 ? 5.856 -14.435 10.378 1.00 72.25 179 GLN A O 1
ATOM 1313 N N . ARG A 1 180 ? 6.702 -12.504 11.179 1.00 60.25 180 ARG A N 1
ATOM 1314 C CA . ARG A 1 180 ? 7.375 -13.075 12.356 1.00 60.25 180 ARG A CA 1
ATOM 1315 C C . ARG A 1 180 ? 6.474 -13.053 13.579 1.00 60.25 180 ARG A C 1
ATOM 1317 O O . ARG A 1 180 ? 5.731 -12.059 13.721 1.00 60.25 180 ARG A O 1
#

Foldseek 3Di:
DDDDPPDQDKDKDAWDDDPPDPDQGWIWIDGPFKTKTAQGKHKDAPQVVVVVQVDDDQKGKGAIKIKGWNIWMGRLAFIFGKIKIKGAQIWMDHPNDIWGQHIKIWMFGDDRSWGKDWIWTDDIQWTKIWMWIGGPWKTKTWIKIAGDPNHDPVVLVVLVVQDDADPRSIDIHIDMGTDD

Radius of gyration: 18.13 Å; chains: 1; bounding box: 36×46×53 Å